Protein AF-A0A7C7UAH5-F1 (afdb_monomer)

Nearest PDB structures (foldseek):
  6gts-assembly1_C-2  TM=5.718E-01  e=5.082E-02  Escherichia coli
  5x3t-assembly1_G  TM=7.456E-01  e=3.152E-01  Mycobacterium tuberculosis H37Rv
  6sbx-assembly1_C  TM=6.644E-01  e=7.037E-01  Myxococcus xanthus
  6sbw-assembly1_A  TM=7.063E-01  e=1.173E+00  Myxococcus xanthus DK 1622
  1u9p-assembly1_A  TM=5.555E-01  e=7.570E-01  Escherichia coli

Sequence (80 aa):
MGRLTLRLPESLHRQLESRARQEKVSLNQYLVYALTRHVAMAYMVTPIPEEAVQQQREAFAALLESLGQASSAEIRQALD

Secondary structure (DSSP, 8-state):
---------HHHHHHHHHHHHHTTS-HHHHHHHHHHHHHHHHT---PPPHHHHHHHHHHHHHHHHHH----HHHHHHHH-

Structure (mmCIF, N/CA/C/O backbone):
data_AF-A0A7C7UAH5-F1
#
_entry.id   AF-A0A7C7UAH5-F1
#
loop_
_atom_site.group_PDB
_atom_site.id
_atom_site.type_symbol
_atom_site.label_atom_id
_atom_site.label_alt_id
_atom_site.label_comp_id
_atom_site.label_asym_id
_atom_site.label_entity_id
_atom_site.label_seq_id
_atom_site.pdbx_PDB_ins_code
_atom_site.Cartn_x
_atom_site.Cartn_y
_atom_site.Cartn_z
_atom_site.occupancy
_atom_site.B_iso_or_equiv
_atom_site.auth_seq_id
_atom_site.auth_comp_id
_atom_site.auth_asym_id
_atom_site.auth_atom_id
_atom_site.pdbx_PDB_model_num
ATOM 1 N N . MET A 1 1 ? 18.830 8.739 -1.632 1.00 64.69 1 MET A N 1
ATOM 2 C CA . MET A 1 1 ? 17.626 7.950 -1.981 1.00 64.69 1 MET A CA 1
ATOM 3 C C . MET A 1 1 ? 17.912 6.477 -1.734 1.00 64.69 1 MET A C 1
ATOM 5 O O . MET A 1 1 ? 19.045 6.065 -1.951 1.00 64.69 1 MET A O 1
ATOM 9 N N . GLY A 1 2 ? 16.935 5.713 -1.238 1.00 85.44 2 GLY A N 1
ATOM 10 C CA . GLY A 1 2 ? 17.099 4.273 -0.999 1.00 85.44 2 GLY A CA 1
ATOM 11 C C . GLY A 1 2 ? 17.198 3.476 -2.305 1.00 85.44 2 GLY A C 1
ATOM 12 O O . GLY A 1 2 ? 16.685 3.909 -3.334 1.00 85.44 2 GLY A O 1
ATOM 13 N N . ARG A 1 3 ? 17.858 2.312 -2.267 1.00 90.06 3 ARG A N 1
ATOM 14 C CA . ARG A 1 3 ? 17.959 1.376 -3.398 1.00 90.06 3 ARG A CA 1
ATOM 15 C C . ARG A 1 3 ? 17.154 0.118 -3.086 1.00 90.06 3 ARG A C 1
ATOM 17 O O . ARG A 1 3 ? 17.382 -0.499 -2.051 1.00 90.06 3 ARG A O 1
ATOM 24 N N . LEU A 1 4 ? 16.261 -0.269 -3.995 1.00 88.12 4 LEU A N 1
ATOM 25 C CA . LEU A 1 4 ? 15.454 -1.484 -3.899 1.00 88.12 4 LEU A CA 1
ATOM 26 C C . LEU A 1 4 ? 15.874 -2.469 -4.996 1.00 88.12 4 LEU A C 1
ATOM 28 O O . LEU A 1 4 ? 15.864 -2.118 -6.174 1.00 88.12 4 LEU A O 1
ATOM 32 N N . THR A 1 5 ? 16.216 -3.696 -4.607 1.00 93.62 5 THR A N 1
ATOM 33 C CA . THR A 1 5 ? 16.536 -4.790 -5.534 1.00 93.62 5 THR A CA 1
ATOM 34 C C . THR A 1 5 ? 15.555 -5.929 -5.294 1.00 93.62 5 THR A C 1
ATOM 36 O O . THR A 1 5 ? 15.455 -6.421 -4.173 1.00 93.62 5 THR A O 1
ATOM 39 N N . LEU A 1 6 ? 14.845 -6.356 -6.338 1.00 90.94 6 LEU A N 1
ATOM 40 C CA . LEU A 1 6 ? 13.831 -7.409 -6.266 1.00 90.94 6 LEU A CA 1
ATOM 41 C C . LEU A 1 6 ? 14.155 -8.528 -7.254 1.00 90.94 6 LEU A C 1
ATOM 43 O O . LEU A 1 6 ? 14.673 -8.276 -8.341 1.00 90.94 6 LEU A O 1
ATOM 47 N N . ARG A 1 7 ? 13.806 -9.764 -6.893 1.00 95.19 7 ARG A N 1
ATOM 48 C CA . ARG A 1 7 ? 13.752 -10.886 -7.836 1.00 95.19 7 ARG A CA 1
ATOM 49 C C . ARG A 1 7 ? 12.302 -11.093 -8.245 1.00 95.19 7 ARG A C 1
ATOM 51 O O . ARG A 1 7 ? 11.452 -11.293 -7.384 1.00 95.19 7 ARG A O 1
ATOM 58 N N . LEU A 1 8 ? 12.035 -11.028 -9.544 1.00 94.44 8 LEU A N 1
ATOM 59 C CA . LEU A 1 8 ? 10.695 -11.166 -10.105 1.00 94.44 8 LEU A CA 1
ATOM 60 C C . LEU A 1 8 ? 10.632 -12.409 -10.999 1.00 94.44 8 LEU A C 1
ATOM 62 O O . LEU A 1 8 ? 11.600 -12.675 -11.716 1.00 94.44 8 LEU A O 1
ATOM 66 N N . PRO A 1 9 ? 9.506 -13.144 -11.015 1.00 98.06 9 PRO A N 1
ATOM 67 C CA . PRO A 1 9 ? 9.235 -14.102 -12.077 1.00 98.06 9 PRO A CA 1
ATOM 68 C C . PRO A 1 9 ? 9.310 -13.411 -13.443 1.00 98.06 9 PRO A C 1
ATOM 70 O O . PRO A 1 9 ? 8.853 -12.274 -13.595 1.00 98.06 9 PRO A O 1
ATOM 73 N N . GLU A 1 10 ? 9.842 -14.097 -14.452 1.00 97.44 10 GLU A N 1
ATOM 74 C CA . GLU A 1 10 ? 10.030 -13.516 -15.788 1.00 97.44 10 GLU A CA 1
ATOM 75 C C . GLU A 1 10 ? 8.709 -13.020 -16.399 1.00 97.44 10 GLU A C 1
ATOM 77 O O . GLU A 1 10 ? 8.653 -11.952 -17.013 1.00 97.44 10 GLU A O 1
ATOM 82 N N . SER A 1 11 ? 7.620 -13.755 -16.165 1.00 97.94 11 SER A N 1
ATOM 83 C CA . SER A 1 11 ? 6.275 -13.375 -16.602 1.00 97.94 11 SER A CA 1
ATOM 84 C C . SER A 1 11 ? 5.829 -12.034 -16.018 1.00 97.94 11 SER A C 1
ATOM 86 O O . SER A 1 11 ? 5.247 -11.219 -16.734 1.00 97.94 11 SER A O 1
ATOM 88 N N . LEU A 1 12 ? 6.131 -11.777 -14.742 1.00 96.88 12 LEU A N 1
ATOM 89 C CA . LEU A 1 12 ? 5.797 -10.525 -14.070 1.00 96.88 12 LEU A CA 1
ATOM 90 C C . LEU A 1 12 ? 6.668 -9.378 -14.588 1.00 96.88 12 LEU A C 1
ATOM 92 O O . LEU A 1 12 ? 6.148 -8.305 -14.885 1.00 96.88 12 LEU A O 1
ATOM 96 N N . HIS A 1 13 ? 7.970 -9.615 -14.765 1.00 97.06 13 HIS A N 1
ATOM 97 C CA . HIS A 1 13 ? 8.883 -8.621 -15.329 1.00 97.06 13 HIS A CA 1
ATOM 98 C C . HIS A 1 13 ? 8.414 -8.138 -16.712 1.00 97.06 13 HIS A C 1
ATOM 100 O O . HIS A 1 13 ? 8.249 -6.938 -16.926 1.00 97.06 13 HIS A O 1
ATOM 106 N N . ARG A 1 14 ? 8.092 -9.069 -17.624 1.00 97.69 14 ARG A N 1
ATOM 107 C CA . ARG A 1 14 ? 7.601 -8.740 -18.976 1.00 97.69 14 ARG A CA 1
ATOM 108 C C . ARG A 1 14 ? 6.290 -7.949 -18.954 1.00 97.69 14 ARG A C 1
ATOM 110 O O . ARG A 1 14 ? 6.124 -7.016 -19.740 1.00 97.69 14 ARG A O 1
ATOM 117 N N . GLN A 1 15 ? 5.363 -8.300 -18.060 1.00 97.69 15 GLN A N 1
ATOM 118 C CA . GLN A 1 15 ? 4.099 -7.572 -17.912 1.00 97.69 15 GLN A CA 1
ATOM 119 C C . GLN A 1 15 ? 4.321 -6.132 -17.439 1.00 97.69 15 GLN A C 1
ATOM 121 O O . GLN A 1 15 ? 3.744 -5.205 -18.008 1.00 97.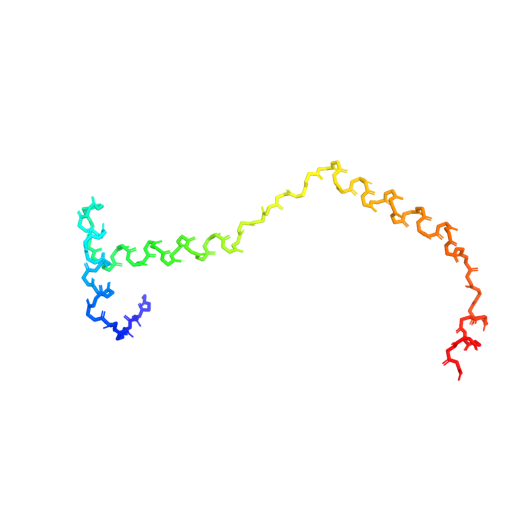69 15 GLN A O 1
ATOM 126 N N . LEU A 1 16 ? 5.173 -5.936 -16.430 1.00 97.31 16 LEU A N 1
ATOM 127 C CA . LEU A 1 16 ? 5.482 -4.610 -15.891 1.00 97.31 16 LEU A CA 1
ATOM 128 C C . LEU A 1 16 ? 6.189 -3.734 -16.927 1.00 97.31 16 LEU A C 1
ATOM 130 O O . LEU A 1 16 ? 5.819 -2.575 -17.100 1.00 97.31 16 LEU A O 1
ATOM 134 N N . GLU A 1 17 ? 7.138 -4.291 -17.680 1.00 97.44 17 GLU A N 1
ATOM 135 C CA . GLU A 1 17 ? 7.762 -3.570 -18.789 1.00 97.44 17 GLU A CA 1
ATOM 136 C C . GLU A 1 17 ? 6.757 -3.168 -19.870 1.00 97.44 17 GLU A C 1
ATOM 138 O O . GLU A 1 17 ? 6.827 -2.061 -20.398 1.00 97.44 17 GLU A O 1
ATOM 143 N N . SER A 1 18 ? 5.823 -4.059 -20.223 1.00 98.12 18 SER A N 1
ATOM 144 C CA . SER A 1 18 ? 4.801 -3.754 -21.225 1.00 98.12 18 SER A CA 1
ATOM 145 C C . SER A 1 18 ? 3.932 -2.575 -20.795 1.00 98.12 18 SER A C 1
ATOM 147 O O . SER A 1 18 ? 3.643 -1.708 -21.616 1.00 98.12 18 SER A O 1
ATOM 149 N N . ARG A 1 19 ? 3.549 -2.515 -19.515 1.00 97.69 19 ARG A N 1
ATOM 150 C CA . ARG A 1 19 ? 2.780 -1.391 -18.961 1.00 97.69 19 ARG A CA 1
ATOM 151 C C . ARG A 1 19 ? 3.599 -0.101 -18.927 1.00 97.69 19 ARG A C 1
ATOM 153 O O . ARG A 1 19 ? 3.123 0.924 -19.398 1.00 97.69 19 ARG A O 1
ATOM 160 N N . ALA A 1 20 ? 4.857 -0.164 -18.489 1.00 98.00 20 ALA A N 1
ATOM 161 C CA . ALA A 1 20 ? 5.757 0.990 -18.518 1.00 98.00 20 ALA A CA 1
ATOM 162 C C . ALA A 1 20 ? 5.931 1.550 -19.944 1.00 98.00 20 ALA A C 1
ATOM 164 O O . ALA A 1 20 ? 5.879 2.762 -20.150 1.00 98.00 20 ALA A O 1
ATOM 165 N N . ARG A 1 21 ? 6.051 0.669 -20.951 1.00 97.88 21 ARG A N 1
ATOM 166 C CA . ARG A 1 21 ? 6.102 1.056 -22.371 1.00 97.88 21 ARG A CA 1
ATOM 167 C C . ARG A 1 21 ? 4.811 1.718 -22.853 1.00 97.88 21 ARG A C 1
ATOM 169 O O . ARG A 1 21 ? 4.895 2.707 -23.576 1.00 97.88 21 ARG A O 1
ATOM 176 N N . GLN A 1 22 ? 3.640 1.208 -22.461 1.00 97.62 22 GLN A N 1
ATOM 177 C CA . GLN A 1 22 ? 2.344 1.824 -22.791 1.00 97.62 22 GLN A CA 1
ATOM 178 C C . GLN A 1 22 ? 2.243 3.252 -22.239 1.00 97.62 22 GLN A C 1
ATOM 180 O O . GLN A 1 22 ? 1.749 4.144 -22.923 1.00 97.62 22 GLN A O 1
ATOM 185 N N . GLU A 1 23 ? 2.789 3.477 -21.044 1.00 96.62 23 GLU A N 1
ATOM 186 C CA . GLU A 1 23 ? 2.851 4.790 -20.394 1.00 96.62 23 GLU A CA 1
ATOM 187 C C . GLU A 1 23 ? 4.061 5.639 -20.831 1.00 96.62 23 GLU A C 1
ATOM 189 O O . GLU A 1 23 ? 4.215 6.771 -20.382 1.00 96.62 23 GLU A O 1
ATOM 194 N N . LYS A 1 24 ? 4.904 5.131 -21.744 1.00 97.44 24 LYS A N 1
ATOM 195 C CA . LYS A 1 24 ? 6.115 5.794 -22.270 1.00 97.44 24 LYS A CA 1
ATOM 196 C C . LYS A 1 24 ? 7.120 6.213 -21.187 1.00 97.44 24 LYS A C 1
ATOM 198 O O . LYS A 1 24 ? 7.802 7.227 -21.324 1.00 97.44 24 LYS A O 1
ATOM 203 N N . VAL A 1 25 ? 7.252 5.410 -20.135 1.00 97.50 25 VAL A N 1
ATOM 204 C CA . VAL A 1 25 ? 8.189 5.636 -19.024 1.00 97.50 25 VAL A CA 1
ATOM 205 C C . VAL A 1 25 ? 9.133 4.449 -18.840 1.00 97.50 25 VAL A C 1
ATOM 207 O O . VAL A 1 25 ? 8.888 3.344 -19.325 1.00 97.50 25 VAL A O 1
ATOM 210 N N . SER A 1 26 ? 10.240 4.659 -18.123 1.00 97.56 26 SER A N 1
ATOM 211 C CA . SER A 1 26 ? 11.115 3.543 -17.737 1.00 97.56 26 SER A CA 1
ATOM 212 C C . SER A 1 26 ? 10.428 2.629 -16.718 1.00 97.56 26 SER A C 1
ATOM 214 O O . SER A 1 26 ? 9.613 3.085 -15.915 1.00 97.56 26 SER A O 1
ATOM 216 N N . LEU A 1 27 ? 10.811 1.348 -16.691 1.00 95.75 27 LEU A N 1
ATOM 217 C CA . LEU A 1 27 ? 10.293 0.386 -15.713 1.00 95.75 27 LEU A CA 1
ATOM 218 C C . LEU A 1 27 ? 10.484 0.876 -14.268 1.00 95.75 27 LEU A C 1
ATOM 220 O O . LEU A 1 27 ? 9.571 0.777 -13.458 1.00 95.75 27 LEU A O 1
ATOM 224 N N . ASN A 1 28 ? 11.641 1.465 -13.953 1.00 94.94 28 ASN A N 1
ATOM 225 C CA . ASN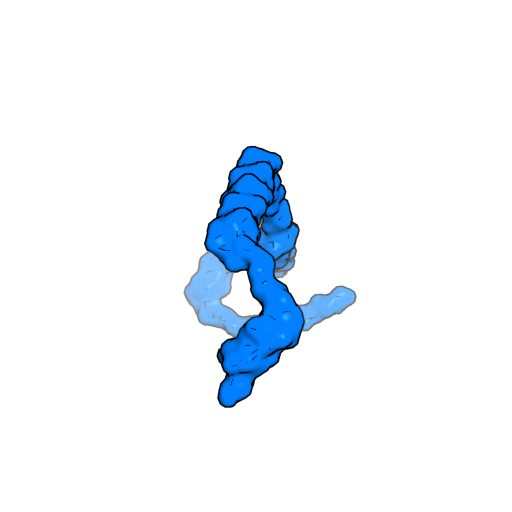 A 1 28 ? 11.906 1.989 -12.613 1.00 94.94 28 ASN A CA 1
ATOM 226 C C . ASN A 1 28 ? 10.962 3.142 -12.249 1.00 94.94 28 ASN A C 1
ATOM 228 O O . ASN A 1 28 ? 10.439 3.165 -11.139 1.00 94.94 28 ASN A O 1
ATOM 232 N N . GLN A 1 29 ? 10.712 4.075 -13.174 1.00 94.88 29 GLN A N 1
ATOM 233 C CA . GLN A 1 29 ? 9.763 5.171 -12.940 1.00 94.88 29 GLN A CA 1
ATOM 234 C C . GLN A 1 29 ? 8.340 4.643 -12.756 1.00 94.88 29 GLN A C 1
ATOM 236 O O . GLN A 1 29 ? 7.661 5.044 -11.814 1.00 94.88 29 GLN A O 1
ATOM 241 N N . TYR A 1 30 ? 7.931 3.694 -13.600 1.00 96.81 30 TYR A N 1
ATOM 242 C CA . TYR A 1 30 ? 6.642 3.022 -13.484 1.00 96.81 30 TYR A CA 1
ATOM 243 C C . TYR A 1 30 ? 6.466 2.364 -12.110 1.00 96.81 30 TYR A C 1
ATOM 245 O O . TYR A 1 30 ? 5.453 2.568 -11.447 1.00 96.81 30 TYR A O 1
ATOM 253 N N . LEU A 1 31 ? 7.475 1.621 -11.643 1.00 95.38 31 LEU A N 1
ATOM 254 C CA . LEU A 1 31 ? 7.439 0.950 -10.344 1.00 95.38 31 LEU A CA 1
ATOM 255 C C . LEU A 1 31 ? 7.389 1.938 -9.179 1.00 95.38 31 LEU A C 1
ATOM 257 O O . LEU A 1 31 ? 6.579 1.763 -8.274 1.00 95.38 31 LEU A O 1
ATOM 261 N N . VAL A 1 32 ? 8.210 2.992 -9.203 1.00 94.62 32 VAL A N 1
ATOM 262 C CA . VAL A 1 32 ? 8.186 4.036 -8.166 1.00 94.62 32 VAL A CA 1
ATOM 263 C C . VAL A 1 32 ? 6.815 4.709 -8.110 1.00 94.62 32 VAL A C 1
ATOM 265 O O . VAL A 1 32 ? 6.264 4.880 -7.022 1.00 94.62 32 VAL A O 1
ATOM 268 N N . TYR A 1 33 ? 6.231 5.038 -9.263 1.00 94.62 33 TYR A N 1
ATOM 269 C CA . TYR A 1 33 ? 4.899 5.633 -9.332 1.00 94.62 33 TYR A CA 1
ATOM 270 C C . TYR A 1 33 ? 3.814 4.677 -8.820 1.00 94.62 33 TYR A C 1
ATOM 272 O O . TYR A 1 33 ? 3.005 5.061 -7.975 1.00 94.62 33 TYR A O 1
ATOM 280 N N . ALA A 1 34 ? 3.827 3.417 -9.262 1.00 93.62 34 ALA A N 1
ATOM 281 C CA . ALA A 1 34 ? 2.867 2.405 -8.832 1.00 93.62 34 ALA A CA 1
ATOM 282 C C . ALA A 1 34 ? 2.923 2.164 -7.314 1.00 93.62 34 ALA A C 1
ATOM 284 O O . 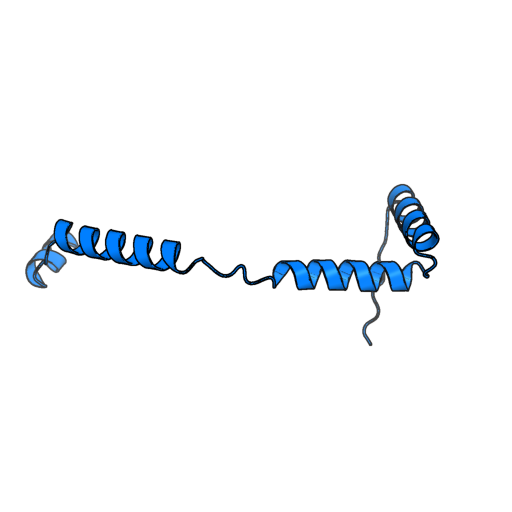ALA A 1 34 ? 1.879 2.118 -6.662 1.00 93.62 34 ALA A O 1
ATOM 285 N N . LEU A 1 35 ? 4.128 2.077 -6.740 1.00 92.75 35 LEU A N 1
ATOM 286 C CA . LEU A 1 35 ? 4.331 1.953 -5.295 1.00 92.75 35 LEU A CA 1
ATOM 287 C C . LEU A 1 35 ? 3.832 3.196 -4.550 1.00 92.75 35 LEU A C 1
ATOM 289 O O . LEU A 1 35 ? 3.121 3.065 -3.557 1.00 92.75 35 LEU A O 1
ATOM 293 N N . THR A 1 36 ? 4.137 4.393 -5.057 1.00 91.88 36 THR A N 1
ATOM 294 C CA . THR A 1 36 ? 3.669 5.657 -4.466 1.00 91.88 36 THR A CA 1
ATOM 295 C C . THR A 1 36 ? 2.144 5.723 -4.449 1.00 91.88 36 THR A C 1
ATOM 297 O O . THR A 1 36 ? 1.551 6.024 -3.416 1.00 91.88 36 THR A O 1
ATOM 300 N N . ARG A 1 37 ? 1.494 5.378 -5.567 1.00 90.25 37 ARG A N 1
ATOM 301 C CA . ARG A 1 37 ? 0.033 5.330 -5.669 1.00 90.25 37 ARG A CA 1
ATOM 302 C C . ARG A 1 37 ? -0.563 4.310 -4.704 1.00 90.25 37 ARG A C 1
ATOM 304 O O . ARG A 1 37 ? -1.546 4.621 -4.044 1.00 90.25 37 ARG A O 1
ATOM 311 N N . HIS A 1 38 ? 0.020 3.117 -4.608 1.00 88.88 38 HIS A N 1
ATOM 312 C CA . HIS A 1 38 ? -0.473 2.077 -3.706 1.00 88.88 38 HIS A CA 1
ATOM 313 C C . HIS A 1 38 ? -0.413 2.517 -2.238 1.00 88.88 38 HIS A C 1
ATOM 315 O O . HIS A 1 38 ? -1.394 2.369 -1.513 1.00 88.88 38 HIS A O 1
ATOM 321 N N . VAL A 1 39 ? 0.699 3.132 -1.825 1.00 86.88 39 VAL A N 1
ATOM 322 C CA . VAL A 1 39 ? 0.851 3.683 -0.473 1.00 86.88 39 VAL A CA 1
ATOM 323 C C . VAL A 1 39 ? -0.139 4.826 -0.239 1.00 86.88 39 VAL A C 1
ATOM 325 O O . VAL A 1 39 ? -0.834 4.823 0.768 1.00 86.88 39 VAL A O 1
ATOM 328 N N . ALA A 1 40 ? -0.278 5.764 -1.179 1.00 84.94 40 ALA A N 1
ATOM 329 C CA . ALA A 1 40 ? -1.223 6.874 -1.054 1.00 84.94 40 ALA A CA 1
ATOM 330 C C . ALA A 1 40 ? -2.688 6.409 -0.951 1.00 84.94 40 ALA A C 1
ATOM 332 O O . ALA A 1 40 ? -3.464 6.997 -0.204 1.00 84.94 40 ALA A O 1
ATOM 333 N N . MET A 1 41 ? -3.065 5.331 -1.650 1.00 75.94 41 MET A N 1
ATOM 334 C CA . MET A 1 41 ? -4.408 4.748 -1.547 1.00 75.94 41 MET A CA 1
ATOM 335 C C . MET A 1 41 ? -4.708 4.202 -0.147 1.00 75.94 41 MET A C 1
ATOM 337 O O . MET A 1 41 ? -5.838 4.332 0.311 1.00 75.94 41 MET A O 1
ATOM 341 N N . ALA A 1 42 ? -3.712 3.648 0.551 1.00 64.00 42 ALA A N 1
ATOM 342 C CA . ALA A 1 42 ? -3.875 3.189 1.932 1.00 64.00 42 ALA A CA 1
ATOM 343 C C . ALA A 1 42 ? -4.120 4.344 2.923 1.00 64.00 42 ALA A C 1
ATOM 345 O O . ALA A 1 42 ? -4.675 4.123 3.995 1.00 64.00 42 ALA A O 1
ATOM 346 N N . TYR A 1 43 ? -3.745 5.573 2.556 1.00 60.66 43 TYR A N 1
ATOM 347 C CA . TYR A 1 43 ? -3.966 6.783 3.351 1.00 60.66 43 TYR A CA 1
ATOM 348 C C . TYR A 1 43 ? -5.182 7.600 2.905 1.00 60.66 43 TYR A C 1
ATOM 350 O O . TYR A 1 43 ? -5.372 8.712 3.401 1.00 60.66 43 TYR A O 1
ATOM 358 N N . MET A 1 44 ? -6.018 7.090 1.993 1.00 65.44 44 MET A N 1
ATOM 359 C CA . MET A 1 44 ? -7.289 7.753 1.716 1.00 65.44 44 MET A CA 1
ATOM 360 C C . MET A 1 44 ? -8.198 7.617 2.936 1.00 65.44 44 MET A C 1
ATOM 362 O O . MET A 1 44 ? -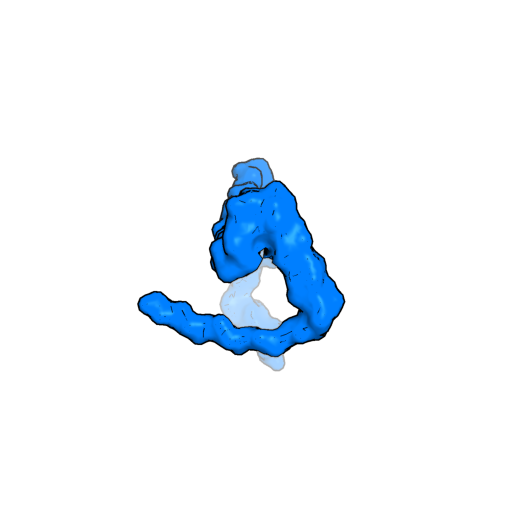8.876 6.610 3.123 1.00 65.44 44 MET A O 1
ATOM 366 N N . VAL A 1 45 ? -8.203 8.656 3.770 1.00 68.25 45 VAL A N 1
ATOM 367 C CA . VAL A 1 45 ? -9.235 8.876 4.779 1.00 68.25 45 VAL A CA 1
ATOM 368 C C . VAL A 1 45 ? -10.540 9.067 4.017 1.00 68.25 45 VAL A C 1
ATOM 370 O O . VAL A 1 45 ? -10.757 10.102 3.391 1.00 68.25 45 VAL A O 1
ATOM 373 N N . THR A 1 46 ? -11.391 8.048 4.017 1.00 74.25 46 THR A N 1
ATOM 374 C CA . THR A 1 46 ? -12.758 8.183 3.521 1.00 74.25 46 THR A CA 1
ATOM 375 C C . THR A 1 46 ? -13.536 9.014 4.537 1.00 74.25 46 THR A C 1
ATOM 377 O O . THR A 1 46 ? -13.696 8.548 5.670 1.00 74.25 46 THR A O 1
ATOM 380 N N . PRO A 1 47 ? -13.993 10.231 4.188 1.00 75.44 47 PRO A N 1
ATOM 381 C CA . PRO A 1 47 ? -14.823 11.005 5.094 1.00 75.44 47 PRO A CA 1
ATOM 382 C C . PRO A 1 47 ? -16.097 10.208 5.373 1.00 75.44 47 PRO A C 1
ATOM 384 O O . PRO A 1 47 ? -16.757 9.733 4.447 1.00 75.44 47 PRO A O 1
ATOM 387 N N . ILE A 1 48 ? -16.417 10.029 6.652 1.00 84.88 48 ILE A N 1
ATOM 388 C CA . ILE A 1 48 ? -17.709 9.477 7.048 1.00 84.88 48 ILE A CA 1
ATOM 389 C C . ILE A 1 48 ? -18.740 10.590 6.804 1.00 84.88 48 ILE A C 1
ATOM 391 O O . ILE A 1 48 ? -18.511 11.703 7.282 1.00 84.88 48 ILE A O 1
ATOM 395 N N . PRO A 1 49 ? -19.830 10.341 6.053 1.00 91.06 49 PRO A N 1
ATOM 396 C CA . PRO A 1 49 ? -20.893 11.327 5.870 1.00 91.06 49 PRO A CA 1
ATOM 397 C C . PRO A 1 49 ? -21.447 11.799 7.218 1.00 91.06 49 PRO A C 1
ATOM 399 O O . PRO A 1 49 ? -21.604 10.985 8.133 1.00 91.06 49 PRO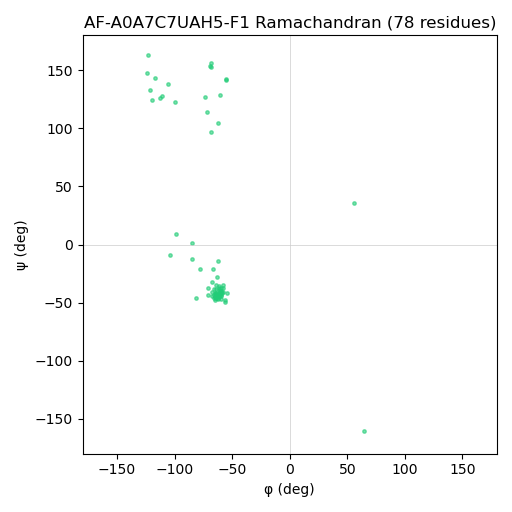 A O 1
ATOM 402 N N . GLU A 1 50 ? -21.764 13.088 7.340 1.00 92.06 50 GLU A N 1
ATOM 403 C CA . GLU A 1 50 ? -22.262 13.677 8.593 1.00 92.06 50 GLU A CA 1
ATOM 404 C C . GLU A 1 50 ? -23.545 12.975 9.063 1.00 92.06 50 GLU A C 1
ATOM 406 O O . GLU A 1 50 ? -23.730 12.724 10.252 1.00 92.06 50 GLU A O 1
ATOM 411 N N . GLU A 1 51 ? -24.390 12.547 8.122 1.00 93.44 51 GLU A N 1
ATOM 412 C CA . GLU A 1 51 ? -25.616 11.803 8.405 1.00 93.44 51 GLU A CA 1
ATOM 413 C C . GLU A 1 51 ? -25.328 10.462 9.093 1.00 93.44 51 GLU A C 1
ATOM 415 O O . GLU A 1 51 ? -26.038 10.076 10.021 1.00 93.44 51 GLU A O 1
ATOM 420 N N . ALA A 1 52 ? -24.269 9.760 8.680 1.00 93.06 52 ALA A N 1
ATOM 421 C CA . ALA A 1 52 ? -23.878 8.487 9.284 1.00 93.06 52 ALA A CA 1
ATOM 422 C C . ALA A 1 52 ? -23.306 8.689 10.697 1.00 93.06 52 ALA A C 1
ATOM 424 O O . ALA A 1 52 ? -23.589 7.898 11.600 1.00 93.06 52 ALA A O 1
ATOM 425 N N . VAL A 1 53 ? -22.552 9.773 10.912 1.00 94.44 53 VAL A N 1
ATOM 426 C CA . VAL A 1 53 ? -22.069 10.160 12.247 1.00 94.44 53 VAL A CA 1
ATOM 427 C C . VAL A 1 53 ? -23.247 10.466 13.170 1.00 94.44 53 VAL A C 1
ATOM 429 O O . VAL A 1 53 ? -23.274 10.004 14.313 1.00 94.44 53 VAL A O 1
ATOM 432 N N . GLN A 1 54 ? -24.237 11.206 12.674 1.00 96.06 54 GLN A N 1
ATOM 433 C CA . GLN A 1 54 ? -25.416 11.585 13.441 1.00 96.06 54 GLN A CA 1
ATOM 434 C C . GLN A 1 54 ? -26.273 10.366 13.814 1.00 96.06 54 GLN A C 1
ATOM 436 O O . GLN A 1 54 ? -26.604 10.190 14.987 1.00 96.06 54 GLN A O 1
ATOM 441 N N . GLN A 1 55 ? -26.529 9.461 12.865 1.00 95.94 55 GLN A N 1
ATOM 442 C CA . GLN A 1 55 ? -27.245 8.206 13.126 1.00 95.94 55 GLN A CA 1
ATOM 443 C C . GLN A 1 55 ? -26.547 7.344 14.182 1.00 95.94 55 GLN A C 1
ATOM 445 O O . GLN A 1 55 ? -27.198 6.785 15.064 1.00 95.94 55 GLN A O 1
ATOM 450 N N . GLN A 1 56 ? -25.215 7.247 14.131 1.00 95.44 56 GLN A N 1
ATOM 451 C CA . GLN A 1 56 ? -24.461 6.477 15.119 1.00 95.44 56 GLN A CA 1
ATOM 452 C C . GLN A 1 56 ? -24.558 7.095 16.521 1.00 95.44 56 GLN A C 1
ATOM 454 O O . GLN A 1 56 ? -24.671 6.363 17.506 1.00 95.44 56 GLN A O 1
ATOM 459 N N . ARG A 1 57 ? -24.537 8.430 16.627 1.00 96.00 57 ARG A N 1
ATOM 460 C CA . ARG A 1 57 ? -24.712 9.140 17.904 1.00 96.00 57 ARG A CA 1
ATOM 461 C C . ARG A 1 57 ? -26.094 8.900 18.499 1.00 96.00 57 ARG A C 1
ATOM 463 O O . ARG A 1 57 ? -26.192 8.627 19.691 1.00 96.00 57 ARG A O 1
ATOM 470 N N . GLU A 1 58 ? -27.136 8.961 17.677 1.00 97.12 58 GLU A N 1
ATOM 471 C CA . GLU A 1 58 ? -28.515 8.696 18.097 1.00 97.12 58 GLU A CA 1
ATOM 472 C C . GLU A 1 58 ? -28.697 7.245 18.550 1.00 97.12 58 GLU A C 1
ATOM 474 O O . GLU A 1 58 ? -29.233 6.997 19.630 1.00 97.12 58 GLU A O 1
ATOM 479 N N . ALA A 1 59 ? -28.170 6.284 17.785 1.00 96.38 59 ALA A N 1
ATOM 480 C CA . ALA A 1 59 ? -28.202 4.871 18.154 1.00 96.38 59 ALA A CA 1
ATOM 481 C C . ALA A 1 59 ? -27.460 4.600 19.473 1.00 96.38 59 ALA A C 1
ATOM 483 O O . ALA A 1 59 ? -27.931 3.832 20.311 1.00 96.38 59 ALA A O 1
ATOM 484 N N . PHE A 1 60 ? -26.312 5.250 19.681 1.00 95.56 60 PHE A N 1
ATOM 485 C CA . PHE A 1 60 ? -25.555 5.134 20.923 1.00 95.56 60 PHE A CA 1
ATOM 486 C C . PHE A 1 60 ? -26.296 5.752 22.117 1.00 95.56 60 PHE A C 1
ATOM 488 O O . PHE A 1 60 ? -26.318 5.155 23.191 1.00 95.56 60 PHE A O 1
ATOM 495 N N . ALA A 1 61 ? -26.944 6.905 21.934 1.00 95.38 61 ALA A N 1
ATOM 496 C CA . ALA A 1 61 ? -27.760 7.528 22.974 1.00 95.38 61 ALA A CA 1
ATOM 497 C C . ALA A 1 61 ? -28.943 6.632 23.381 1.00 95.38 61 ALA A C 1
ATOM 499 O O . ALA A 1 61 ? -29.130 6.375 24.568 1.00 95.38 61 ALA A O 1
ATOM 500 N N . ALA A 1 62 ? -29.669 6.073 22.408 1.00 95.25 62 ALA A N 1
ATOM 501 C CA . ALA A 1 62 ? -30.762 5.135 22.668 1.00 95.25 62 ALA A CA 1
ATOM 502 C C . ALA A 1 62 ? -30.281 3.867 23.396 1.00 95.25 62 ALA A C 1
ATOM 504 O O . ALA A 1 62 ? -30.956 3.358 24.292 1.00 95.25 62 ALA A O 1
ATOM 505 N N . LEU A 1 63 ? -29.088 3.369 23.050 1.00 94.12 63 LEU A N 1
ATOM 506 C CA . LEU A 1 63 ? -28.480 2.242 23.751 1.00 94.12 63 LEU A CA 1
ATOM 507 C C . LEU A 1 63 ? -28.217 2.585 25.223 1.00 94.12 63 LEU A C 1
ATOM 509 O O . LEU A 1 63 ? -28.577 1.796 26.093 1.00 94.12 63 LEU A O 1
ATOM 513 N N . LEU A 1 64 ? -27.637 3.752 25.514 1.00 91.44 64 LEU A N 1
ATOM 514 C CA . LEU A 1 64 ? -27.391 4.191 26.891 1.00 91.44 64 LEU A CA 1
ATOM 515 C C . LEU A 1 64 ? -28.686 4.307 27.701 1.00 91.44 64 LEU A C 1
ATOM 517 O O . LEU A 1 64 ? -28.718 3.883 28.853 1.00 91.44 64 LEU A O 1
ATOM 521 N N . GLU A 1 65 ? -29.759 4.818 27.098 1.00 91.38 65 GLU A N 1
ATOM 522 C CA . GLU A 1 65 ? -31.073 4.856 27.746 1.00 91.38 65 GLU A CA 1
ATOM 523 C C . GLU A 1 65 ? -31.602 3.448 28.046 1.00 91.38 65 GLU A C 1
ATOM 525 O O . GLU A 1 65 ? -32.083 3.195 29.149 1.00 91.38 65 GLU A O 1
ATOM 530 N N . SER A 1 66 ? -31.460 2.511 27.103 1.00 91.12 66 SER A N 1
ATOM 531 C CA . SER A 1 66 ? -31.911 1.124 27.285 1.00 91.12 66 SER A CA 1
ATOM 532 C C . SER A 1 66 ? -31.115 0.349 28.340 1.00 91.12 66 SER A C 1
ATOM 534 O O . SER A 1 66 ? -31.669 -0.514 29.017 1.00 91.12 66 SER A O 1
ATOM 536 N N . LEU A 1 67 ? -29.821 0.653 28.486 1.00 89.31 67 LEU A N 1
ATOM 537 C CA . LEU A 1 67 ? -28.942 0.012 29.464 1.00 89.31 67 LEU A CA 1
ATOM 538 C C . LEU A 1 67 ? -29.163 0.558 30.882 1.00 89.31 67 LEU A C 1
ATOM 540 O O . LEU A 1 67 ? -28.825 -0.117 31.854 1.00 89.31 67 LEU A O 1
ATOM 544 N N . GLY A 1 68 ? -29.744 1.754 31.005 1.00 83.31 68 GLY A N 1
ATOM 545 C CA . GLY A 1 68 ? -29.960 2.417 32.284 1.00 83.31 68 GLY A CA 1
ATOM 546 C C . GLY A 1 68 ? -28.651 2.785 32.991 1.00 83.31 68 GLY A C 1
ATOM 547 O O . GLY A 1 68 ? -27.584 2.884 32.384 1.00 83.31 68 GLY A O 1
ATOM 548 N N . GLN A 1 69 ? -28.727 3.015 34.302 1.00 81.31 69 GLN A N 1
ATOM 549 C CA . GLN A 1 69 ? -27.557 3.260 35.146 1.00 81.31 69 GLN A CA 1
ATOM 550 C C . GLN A 1 69 ? -27.491 2.211 36.250 1.00 81.31 69 GLN A C 1
ATOM 552 O O . GLN A 1 69 ? -28.488 1.957 36.920 1.00 81.31 69 GLN A O 1
ATOM 557 N N . ALA A 1 70 ? -26.305 1.640 36.453 1.00 80.88 70 ALA A N 1
ATOM 558 C CA . ALA A 1 70 ? -26.013 0.772 37.585 1.00 80.88 70 ALA A CA 1
ATOM 559 C C . ALA A 1 70 ? -25.145 1.526 38.598 1.00 80.88 70 ALA A C 1
ATOM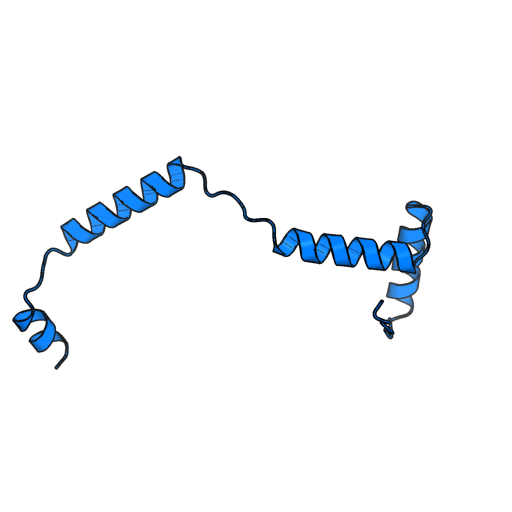 561 O O . ALA A 1 70 ? -24.199 2.233 38.238 1.00 80.88 70 ALA A O 1
ATOM 562 N N . SER A 1 71 ? -25.456 1.370 39.879 1.00 83.06 71 SER A N 1
ATOM 563 C CA . SER A 1 71 ? -24.640 1.894 40.966 1.00 83.06 71 SER A CA 1
ATOM 564 C C . SER A 1 71 ? -23.307 1.148 41.056 1.00 83.06 71 SER A C 1
ATOM 566 O O . SER A 1 71 ? -23.173 -0.022 40.694 1.00 83.06 71 SER A O 1
ATOM 568 N N . SER A 1 72 ? -22.293 1.797 41.628 1.00 80.75 72 SER A N 1
ATOM 569 C CA . SER A 1 72 ? -20.976 1.179 41.832 1.00 80.75 72 SER A CA 1
ATOM 570 C C . SER A 1 72 ? -21.000 -0.044 42.763 1.00 80.75 72 SER A C 1
ATOM 572 O O . SER A 1 72 ? -20.001 -0.756 42.855 1.00 80.75 72 SER A O 1
ATOM 574 N N . ALA A 1 73 ? -22.086 -0.262 43.509 1.00 82.19 73 ALA A N 1
ATOM 575 C CA . ALA A 1 73 ? -22.292 -1.463 44.314 1.00 82.19 73 ALA A CA 1
ATOM 576 C C . ALA A 1 73 ? -22.808 -2.627 43.450 1.00 82.19 73 ALA A C 1
ATOM 578 O O . ALA A 1 73 ? -22.236 -3.711 43.504 1.00 82.19 73 ALA A O 1
ATOM 579 N N . GLU A 1 74 ? -23.802 -2.377 42.594 1.00 82.69 74 GLU A N 1
ATOM 580 C CA . GLU A 1 74 ? -24.363 -3.370 41.662 1.00 82.69 74 GLU A CA 1
ATOM 581 C C . GLU A 1 74 ? -23.329 -3.834 40.630 1.00 82.69 74 GLU A C 1
ATOM 583 O O . GLU A 1 74 ? -23.239 -5.020 40.330 1.00 82.69 74 GLU A O 1
ATOM 588 N N . ILE A 1 75 ? -22.486 -2.915 40.142 1.00 84.62 75 ILE A N 1
ATOM 589 C CA . ILE A 1 75 ? -21.396 -3.249 39.213 1.00 84.62 75 ILE A CA 1
ATOM 590 C C . ILE A 1 75 ? -20.370 -4.175 39.876 1.00 84.62 75 ILE A C 1
ATOM 592 O O . ILE A 1 75 ? -19.911 -5.121 39.247 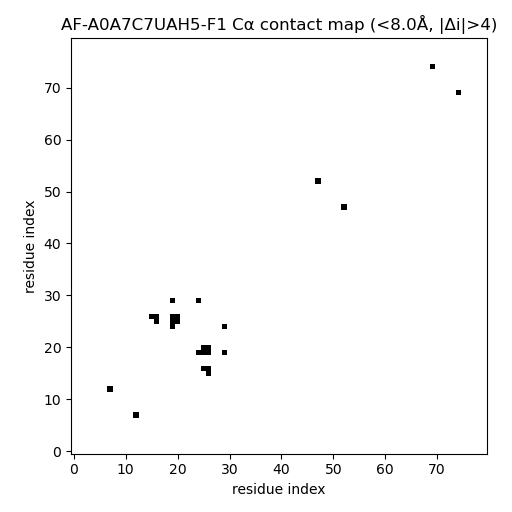1.00 84.62 75 ILE A O 1
ATOM 596 N N . ARG A 1 76 ? -20.015 -3.929 41.146 1.00 84.88 76 ARG A N 1
ATOM 597 C CA . ARG A 1 76 ? -19.086 -4.800 41.884 1.00 84.88 76 ARG A CA 1
ATOM 598 C C . ARG A 1 76 ? -19.680 -6.187 42.105 1.00 84.88 76 ARG A C 1
ATOM 600 O O . ARG A 1 76 ? -19.004 -7.168 41.849 1.0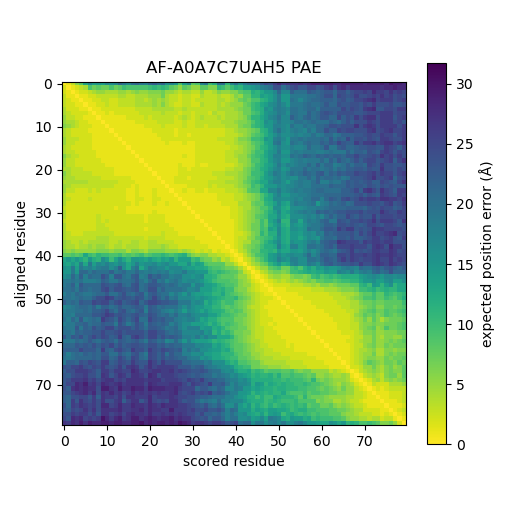0 84.88 76 ARG A O 1
ATOM 607 N N . GLN A 1 77 ? -20.956 -6.257 42.475 1.00 86.38 77 GLN A N 1
ATOM 608 C CA . GLN A 1 77 ? -21.658 -7.520 42.695 1.00 86.38 77 GLN A CA 1
ATOM 609 C C . GLN A 1 77 ? -21.784 -8.389 41.429 1.00 86.38 77 GLN A C 1
ATOM 611 O O . GLN A 1 77 ? -21.876 -9.604 41.546 1.00 86.38 77 GLN A O 1
ATOM 616 N N . ALA A 1 78 ? -21.808 -7.794 40.233 1.00 82.12 78 ALA A N 1
ATOM 617 C CA . ALA A 1 78 ? -21.864 -8.529 38.966 1.00 82.12 78 ALA A CA 1
ATOM 618 C C . ALA A 1 78 ? -20.487 -8.978 38.433 1.00 82.12 78 ALA A C 1
ATOM 620 O O . ALA A 1 78 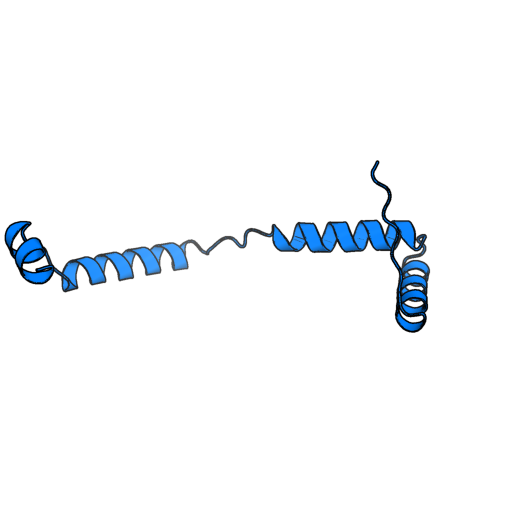? -20.432 -9.739 37.467 1.00 82.12 78 ALA A O 1
ATOM 621 N N . LEU A 1 79 ? -19.393 -8.459 39.004 1.00 80.88 79 LEU A N 1
ATOM 622 C CA . LEU A 1 79 ? -18.012 -8.747 38.595 1.00 80.88 79 LEU A CA 1
ATOM 623 C C . LEU A 1 79 ? -17.283 -9.716 39.545 1.00 80.88 79 LEU A C 1
ATOM 625 O O . LEU A 1 79 ? -16.183 -10.151 39.198 1.00 80.88 79 LEU A O 1
ATOM 629 N N . ASP A 1 80 ? -17.880 -10.028 40.698 1.00 64.62 80 ASP A N 1
ATOM 630 C CA . ASP A 1 80 ? -17.458 -11.085 41.634 1.00 64.62 80 ASP A CA 1
ATOM 631 C C . ASP A 1 80 ? -18.050 -12.452 41.234 1.00 64.62 80 ASP A C 1
ATOM 633 O O . ASP A 1 80 ? -17.332 -13.471 41.381 1.00 64.62 80 ASP A O 1
#

Foldseek 3Di:
DDDDDDDDDPVVVVVLCVVCVVVPHDSVVSVVVVVVVVVVVVVPPDDDPPVNVVVVVVVVVVVDVVVDDDDPVRVVVVVD

Solvent-accessible surface area (backbone atoms only — not comparable to full-atom values): 5010 Å² total; per-residue (Å²): 132,90,86,86,86,84,90,70,59,67,72,56,50,55,52,49,43,52,52,13,54,75,72,73,46,53,52,67,58,41,50,54,50,53,53,50,53,56,55,53,59,77,65,62,78,74,79,76,55,68,69,59,56,49,52,51,51,51,54,49,52,53,47,50,63,74,70,56,85,77,52,82,64,58,54,50,68,74,72,111

Radius of gyration: 26.88 Å; Cα contacts (8 Å, |Δi|>4): 13; chains: 1; bounding box: 50×28×67 Å

pLDDT: mean 89.57, std 9.35, range [60.66, 98.12]

Mean predicted aligned error: 12.27 Å